Protein AF-A0A2M7A2P0-F1 (afdb_monomer_lite)

Structure (mmCIF, N/CA/C/O backbone):
data_AF-A0A2M7A2P0-F1
#
_entry.id   AF-A0A2M7A2P0-F1
#
loop_
_atom_site.group_PDB
_atom_site.id
_atom_site.type_symbol
_atom_site.label_atom_id
_atom_site.label_alt_id
_atom_site.label_comp_id
_atom_site.label_asym_id
_atom_site.label_entity_id
_atom_site.label_seq_id
_atom_site.pdbx_PDB_ins_code
_atom_site.Cartn_x
_atom_site.Cartn_y
_atom_site.Cartn_z
_atom_site.occupancy
_atom_site.B_iso_or_equiv
_atom_site.auth_seq_id
_atom_site.auth_comp_id
_atom_site.auth_asym_id
_atom_site.auth_atom_id
_atom_site.pdbx_PDB_model_num
ATOM 1 N N . MET A 1 1 ? -7.265 18.802 9.889 1.00 50.25 1 MET A N 1
ATOM 2 C CA . MET A 1 1 ? -7.876 17.470 9.728 1.00 50.25 1 MET A CA 1
ATOM 3 C C . MET A 1 1 ? -7.260 16.557 10.774 1.00 50.25 1 MET A C 1
ATOM 5 O O . MET A 1 1 ? -6.063 16.264 10.704 1.00 50.25 1 MET A O 1
ATOM 9 N N . GLU A 1 2 ? -8.019 16.275 11.828 1.00 60.56 2 GLU A N 1
ATOM 10 C CA . GLU A 1 2 ? -7.626 15.345 12.887 1.00 60.56 2 GLU A CA 1
ATOM 11 C C . GLU A 1 2 ? -7.920 13.917 12.423 1.00 60.56 2 GLU A C 1
ATOM 13 O O . GLU A 1 2 ? -8.980 13.645 11.874 1.00 60.56 2 GLU A O 1
ATOM 18 N N . LEU A 1 3 ? -6.969 13.005 12.616 1.00 62.97 3 LEU A N 1
ATOM 19 C CA . LEU A 1 3 ? -7.088 11.609 12.177 1.00 62.97 3 LEU A CA 1
ATOM 20 C C . LEU A 1 3 ? -8.072 10.798 13.051 1.00 62.97 3 LEU A C 1
ATOM 22 O O . LEU A 1 3 ? -8.379 9.653 12.738 1.00 62.97 3 LEU A O 1
ATOM 26 N N . THR A 1 4 ? -8.542 11.381 14.157 1.00 74.75 4 THR A N 1
ATOM 27 C CA . THR A 1 4 ? -9.397 10.754 15.173 1.00 74.75 4 THR A CA 1
ATOM 28 C C . THR A 1 4 ? -10.850 10.604 14.726 1.00 74.75 4 THR A C 1
ATOM 30 O O . THR A 1 4 ? -11.508 9.658 15.157 1.00 74.75 4 THR A O 1
ATOM 33 N N . GLU A 1 5 ? -11.326 11.476 13.832 1.00 82.69 5 GLU A N 1
ATOM 34 C CA . GLU A 1 5 ? -12.727 11.546 13.389 1.00 82.69 5 GLU A CA 1
ATOM 35 C C . GLU A 1 5 ? -13.237 10.218 12.803 1.00 82.69 5 GLU A C 1
ATOM 37 O O . GLU A 1 5 ? -14.340 9.788 13.118 1.00 82.69 5 GLU A O 1
ATOM 42 N N . PHE A 1 6 ? -12.402 9.510 12.036 1.00 86.00 6 PHE A N 1
ATOM 43 C CA . PHE A 1 6 ? -12.792 8.283 11.320 1.00 86.00 6 PHE A CA 1
ATOM 44 C C . PHE A 1 6 ? -12.410 6.983 12.036 1.00 86.00 6 PHE A C 1
ATOM 46 O O . PHE A 1 6 ? -12.566 5.892 11.491 1.00 86.00 6 PHE A O 1
ATOM 53 N N . THR A 1 7 ? -11.870 7.058 13.252 1.00 87.25 7 THR A N 1
ATOM 54 C CA . THR A 1 7 ? -11.308 5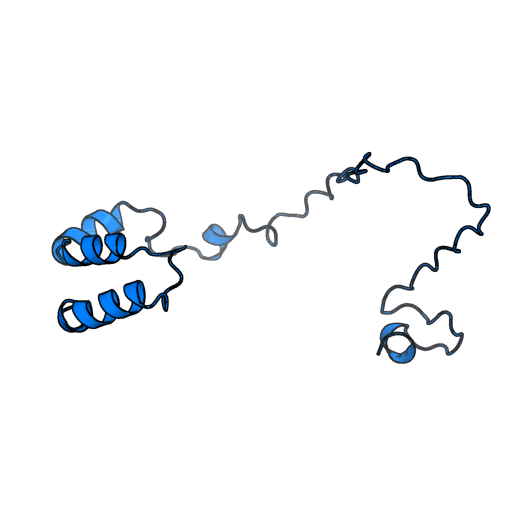.873 13.926 1.00 87.25 7 THR A CA 1
ATOM 55 C C . THR A 1 7 ? -12.353 4.807 14.243 1.00 87.25 7 THR A C 1
ATOM 57 O O . THR A 1 7 ? -12.057 3.615 14.143 1.00 87.25 7 THR A O 1
ATOM 60 N N . ALA A 1 8 ? -13.584 5.219 14.556 1.00 89.62 8 ALA A N 1
ATOM 61 C CA . ALA A 1 8 ? -14.702 4.310 14.785 1.00 89.62 8 ALA A CA 1
ATOM 62 C C . ALA A 1 8 ? -15.076 3.529 13.512 1.00 89.62 8 ALA A C 1
ATOM 64 O O . ALA A 1 8 ? -15.165 2.301 13.552 1.00 89.62 8 ALA A O 1
ATOM 65 N N . ASP A 1 9 ? -15.207 4.221 12.380 1.00 93.12 9 ASP A N 1
ATOM 66 C CA . ASP A 1 9 ? -15.567 3.612 11.094 1.00 93.12 9 ASP A CA 1
ATOM 67 C C . ASP A 1 9 ? -14.468 2.674 10.589 1.00 93.12 9 ASP A C 1
ATOM 69 O O . ASP A 1 9 ? -14.738 1.567 10.122 1.00 93.12 9 ASP A O 1
ATOM 73 N N . ILE A 1 10 ? -13.205 3.083 10.749 1.00 92.12 10 ILE A N 1
ATOM 74 C CA . ILE A 1 10 ? -12.050 2.251 10.405 1.00 92.12 10 ILE A CA 1
ATOM 75 C C . ILE A 1 10 ? -12.065 0.970 11.242 1.00 92.12 10 ILE A C 1
ATOM 77 O O . ILE A 1 10 ? -11.925 -0.123 10.696 1.00 92.12 10 ILE A O 1
ATOM 81 N N . ARG A 1 11 ? -12.288 1.070 12.558 1.00 92.69 11 ARG A N 1
ATOM 82 C CA . ARG A 1 11 ? -12.382 -0.107 13.432 1.00 92.69 11 ARG A CA 1
ATOM 83 C C . ARG A 1 11 ? -13.496 -1.051 12.986 1.00 92.69 11 ARG A C 1
ATOM 85 O O . ARG A 1 11 ? -13.282 -2.262 12.935 1.00 92.69 11 ARG A O 1
ATOM 92 N N . GLN A 1 12 ? -14.654 -0.500 12.634 1.00 95.12 12 GLN A N 1
ATOM 93 C CA . GLN A 1 12 ? -15.785 -1.280 12.150 1.00 95.12 12 GLN A CA 1
ATOM 94 C C . GLN A 1 12 ? -15.445 -2.017 10.846 1.00 95.12 12 GLN A C 1
ATOM 96 O O . GLN A 1 12 ? -15.653 -3.223 10.762 1.00 95.12 12 GLN A O 1
ATOM 101 N N . ALA A 1 13 ? -14.792 -1.360 9.883 1.00 94.75 13 ALA A N 1
ATOM 102 C CA . ALA A 1 13 ? -14.360 -1.998 8.637 1.00 94.75 13 ALA A CA 1
ATOM 103 C C . ALA A 1 13 ? -13.388 -3.180 8.855 1.00 94.75 13 ALA A C 1
ATOM 105 O O . ALA A 1 13 ? -13.429 -4.173 8.121 1.00 94.75 13 ALA A O 1
ATOM 106 N N . TYR A 1 14 ? -12.528 -3.115 9.879 1.00 94.62 14 TYR A N 1
ATOM 107 C CA . TYR A 1 14 ? -11.648 -4.231 10.260 1.00 94.62 14 TYR A CA 1
ATOM 108 C C . TYR A 1 14 ? -12.400 -5.398 10.916 1.00 94.62 14 TYR A C 1
ATOM 110 O O . TYR A 1 14 ? -12.009 -6.560 10.715 1.00 94.62 14 TYR A O 1
ATOM 118 N N . ASN A 1 15 ? -13.444 -5.100 11.694 1.00 94.75 15 ASN A N 1
ATOM 119 C CA . ASN A 1 15 ? -14.318 -6.099 12.315 1.00 94.75 15 ASN A CA 1
ATOM 120 C C . ASN A 1 15 ? -15.170 -6.815 11.264 1.00 94.75 15 ASN A C 1
ATOM 122 O O . ASN A 1 15 ? -15.262 -8.040 11.287 1.00 94.75 15 ASN A O 1
ATOM 126 N N . ASP A 1 16 ? -15.689 -6.064 10.295 1.00 96.88 16 ASP A N 1
ATOM 127 C CA . ASP A 1 16 ? -16.525 -6.576 9.205 1.00 96.88 16 ASP A CA 1
ATOM 128 C C . ASP A 1 16 ? -15.716 -7.325 8.133 1.00 96.88 16 ASP A C 1
ATOM 130 O O . ASP A 1 16 ? -16.269 -7.852 7.170 1.00 96.88 16 ASP A O 1
ATOM 134 N N . GLY A 1 17 ? -14.388 -7.390 8.283 1.00 94.62 17 GLY A N 1
ATOM 135 C CA . GLY A 1 17 ? -13.507 -8.101 7.356 1.00 94.62 17 GLY A CA 1
ATOM 136 C C . GLY A 1 17 ? -13.370 -7.423 5.992 1.00 94.62 17 GLY A C 1
ATOM 137 O O . GLY A 1 17 ? -12.917 -8.058 5.043 1.00 94.62 17 GLY A O 1
ATOM 138 N N . LEU A 1 18 ? -13.719 -6.138 5.891 1.00 95.12 18 LEU A N 1
ATOM 139 C CA . LEU A 1 18 ? -13.651 -5.357 4.653 1.00 95.12 18 LEU A CA 1
ATOM 140 C C . LEU A 1 18 ? -12.216 -4.940 4.294 1.00 95.12 18 LEU A C 1
ATOM 142 O O . LEU A 1 18 ? -11.954 -4.520 3.169 1.00 95.12 18 LEU A O 1
ATOM 146 N N . VAL A 1 19 ? -11.279 -5.065 5.239 1.00 93.25 19 VAL A N 1
ATOM 147 C CA . VAL A 1 19 ? -9.868 -4.706 5.056 1.00 93.25 19 VAL A CA 1
ATOM 148 C C . VAL A 1 19 ? -8.995 -5.950 4.927 1.00 93.25 19 VAL A C 1
ATOM 150 O O . VAL A 1 19 ? -9.010 -6.841 5.781 1.00 93.25 19 VAL A O 1
ATOM 153 N N 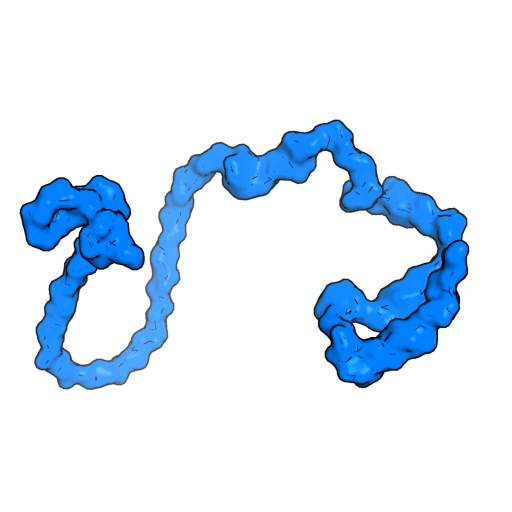. LEU A 1 20 ? -8.161 -5.980 3.885 1.00 90.56 20 LEU A N 1
ATOM 154 C CA . LEU A 1 20 ? -7.127 -6.996 3.715 1.00 90.56 20 LEU A CA 1
ATOM 155 C C . LEU A 1 20 ? -5.974 -6.753 4.705 1.00 90.56 20 LEU A C 1
ATOM 157 O O . LEU A 1 20 ? -5.101 -5.918 4.480 1.00 90.56 20 LEU A O 1
ATOM 161 N N . LYS A 1 21 ? -5.944 -7.534 5.787 1.00 90.50 21 LYS A N 1
ATOM 162 C CA . LYS A 1 21 ? -5.027 -7.366 6.935 1.00 90.50 21 LYS A CA 1
ATOM 163 C C . LYS A 1 21 ? -3.565 -7.755 6.663 1.00 90.50 21 LYS A C 1
ATOM 165 O O . LYS A 1 21 ? -2.747 -7.691 7.569 1.00 90.50 21 LYS A O 1
ATOM 170 N N . PHE A 1 22 ? -3.233 -8.189 5.445 1.00 90.06 22 PHE A N 1
ATOM 171 C CA . PHE A 1 22 ? -1.895 -8.697 5.114 1.00 90.06 22 PHE A CA 1
ATOM 172 C C . PHE A 1 22 ? -0.806 -7.615 5.178 1.00 90.06 22 PHE A C 1
ATOM 174 O O . PHE A 1 22 ? 0.323 -7.912 5.550 1.00 90.06 22 PHE A O 1
ATOM 181 N N . PHE A 1 23 ? -1.141 -6.374 4.817 1.00 82.62 23 PHE A N 1
ATOM 182 C CA . PHE A 1 23 ? -0.169 -5.279 4.740 1.00 82.62 23 PHE A CA 1
ATOM 183 C C . PHE A 1 23 ? -0.240 -4.313 5.925 1.00 82.62 23 PHE A C 1
ATOM 185 O O . PHE A 1 23 ? 0.792 -3.786 6.326 1.00 82.62 23 PHE A O 1
ATOM 192 N N . ILE A 1 24 ? -1.442 -4.052 6.454 1.00 89.75 24 ILE A N 1
ATOM 193 C CA . ILE A 1 24 ? -1.671 -3.074 7.525 1.00 89.75 24 ILE A CA 1
ATOM 194 C C . ILE A 1 24 ? -2.702 -3.638 8.502 1.00 89.75 24 ILE A C 1
ATOM 196 O O . ILE A 1 24 ? -3.866 -3.865 8.145 1.00 89.75 24 ILE A O 1
ATOM 200 N N . GLY A 1 25 ? -2.274 -3.855 9.741 1.00 91.56 25 GLY A N 1
ATOM 201 C CA . GLY A 1 25 ? -3.134 -4.253 10.845 1.00 91.56 25 GLY A CA 1
ATOM 202 C C . GLY A 1 25 ? -3.807 -3.056 11.515 1.00 91.56 25 GLY A C 1
ATOM 203 O O . GLY A 1 25 ? -3.378 -1.912 11.381 1.00 91.56 25 GLY A O 1
ATOM 204 N N . TYR A 1 26 ? -4.854 -3.324 12.296 1.00 90.38 26 TYR A N 1
ATOM 205 C CA . TYR A 1 26 ? -5.487 -2.277 13.102 1.00 90.38 26 TYR A CA 1
ATOM 206 C C . TYR A 1 26 ? -4.521 -1.714 14.165 1.00 90.38 26 TYR A C 1
ATOM 208 O O . TYR A 1 26 ? -4.520 -0.514 14.427 1.00 90.38 26 TYR A O 1
ATOM 216 N N . ASP A 1 27 ? -3.616 -2.544 14.693 1.00 89.56 27 ASP A N 1
ATOM 217 C CA . ASP A 1 27 ? -2.563 -2.109 15.621 1.00 89.56 27 ASP A CA 1
ATOM 218 C C . ASP A 1 27 ? -1.613 -1.066 15.007 1.00 89.56 27 ASP A C 1
ATOM 220 O O . ASP A 1 27 ? -1.080 -0.207 15.713 1.00 89.56 27 ASP A O 1
ATOM 224 N N . ASP A 1 28 ? -1.399 -1.105 13.688 1.00 89.12 28 ASP A N 1
ATOM 225 C CA . ASP A 1 28 ? -0.576 -0.113 12.989 1.00 89.12 28 ASP A CA 1
ATOM 226 C C . ASP A 1 28 ? -1.268 1.251 12.953 1.00 89.12 28 ASP A C 1
ATOM 228 O O . ASP A 1 28 ? -0.617 2.281 13.136 1.00 89.12 28 ASP A O 1
ATOM 232 N N . ILE A 1 29 ? -2.596 1.256 12.811 1.00 88.50 29 ILE A N 1
ATOM 233 C CA . ILE A 1 29 ? -3.421 2.466 12.876 1.00 88.50 29 ILE A CA 1
ATOM 234 C C . ILE A 1 29 ? -3.395 3.044 14.291 1.00 88.50 29 ILE A C 1
ATOM 236 O O . ILE A 1 29 ? -3.150 4.237 14.457 1.00 88.50 29 ILE A O 1
ATOM 240 N N . GLU A 1 30 ? -3.565 2.216 15.325 1.00 86.88 30 GLU A N 1
ATOM 241 C CA . GLU A 1 30 ? -3.458 2.688 16.710 1.00 86.88 30 GLU A CA 1
ATOM 242 C C . GLU A 1 30 ? -2.081 3.280 17.016 1.00 86.88 30 GLU A C 1
ATOM 244 O O . GLU A 1 30 ? -1.969 4.299 17.702 1.00 86.88 30 GLU A O 1
ATOM 249 N N . ARG A 1 31 ? -1.019 2.652 16.506 1.00 87.19 31 ARG A N 1
ATOM 250 C CA . ARG A 1 31 ? 0.351 3.143 16.660 1.00 87.19 31 ARG A CA 1
ATOM 251 C C . ARG A 1 31 ? 0.527 4.494 15.979 1.00 87.19 31 ARG A C 1
ATOM 253 O O . ARG A 1 31 ? 1.105 5.389 16.587 1.00 87.19 31 ARG A O 1
ATOM 260 N N . ALA A 1 32 ? 0.004 4.650 14.765 1.00 84.81 32 ALA A N 1
ATOM 261 C CA . ALA A 1 32 ? 0.050 5.907 14.028 1.00 84.81 32 ALA A CA 1
ATOM 262 C C . ALA A 1 32 ? -0.728 7.025 14.744 1.00 84.81 32 ALA A C 1
ATOM 264 O O . ALA A 1 32 ? -0.244 8.149 14.816 1.00 84.81 32 ALA A O 1
ATOM 265 N N . LEU A 1 33 ? -1.885 6.710 15.336 1.00 83.31 33 LEU A N 1
ATOM 266 C CA . LEU A 1 33 ? -2.698 7.662 16.105 1.00 83.31 33 LEU A CA 1
ATOM 267 C C . LEU A 1 33 ? -2.038 8.095 17.420 1.00 83.31 33 LEU A C 1
ATOM 269 O O . LEU A 1 33 ? -2.203 9.236 17.842 1.00 83.31 33 LEU A O 1
ATOM 273 N N . LYS A 1 34 ? -1.293 7.194 18.074 1.00 83.56 34 LYS A N 1
ATOM 274 C CA . LYS A 1 34 ? -0.554 7.486 19.315 1.00 83.56 34 LYS A CA 1
ATOM 275 C C . LYS A 1 34 ? 0.708 8.319 19.074 1.00 83.56 34 LYS A C 1
ATOM 277 O O . LYS A 1 34 ? 1.217 8.929 20.012 1.00 83.56 34 LYS A O 1
ATOM 282 N N . GLN A 1 35 ? 1.245 8.332 17.854 1.00 78.81 35 GLN A N 1
ATOM 283 C CA . GLN A 1 35 ? 2.408 9.149 17.521 1.00 78.81 35 GLN A CA 1
ATOM 284 C C . GLN A 1 35 ? 1.988 10.600 17.267 1.00 78.81 35 GLN A C 1
ATOM 286 O O . GLN A 1 35 ? 1.105 10.877 16.458 1.00 78.81 35 GLN A O 1
ATOM 291 N N . SER A 1 36 ? 2.651 11.551 17.930 1.00 68.38 36 SER A N 1
ATOM 292 C CA . SER A 1 36 ? 2.467 12.961 17.592 1.00 68.38 36 SER A CA 1
ATOM 293 C C . SER A 1 36 ? 3.046 13.237 16.201 1.00 68.38 36 SER A C 1
ATOM 295 O O . SER A 1 36 ? 4.083 12.687 15.808 1.00 68.38 36 SER A O 1
ATOM 297 N N . LYS A 1 37 ? 2.400 14.139 15.451 1.00 68.50 37 LYS A N 1
ATOM 298 C CA . LYS A 1 37 ? 2.915 14.607 14.151 1.00 68.50 37 LYS A CA 1
ATOM 299 C C . LYS A 1 37 ? 4.337 15.167 14.272 1.00 68.50 37 LYS A C 1
ATOM 301 O O . LYS A 1 37 ? 5.115 15.043 13.338 1.00 68.50 37 LYS A O 1
ATOM 306 N N . GLU A 1 38 ? 4.690 15.701 15.438 1.00 65.62 38 GLU A N 1
ATOM 307 C CA . GLU A 1 38 ? 6.005 16.269 15.755 1.00 65.62 38 GLU A CA 1
ATOM 308 C C . GLU A 1 38 ? 7.094 15.218 16.024 1.00 65.62 38 GLU A C 1
ATOM 310 O O . GLU A 1 38 ? 8.267 15.497 15.812 1.00 65.62 38 GLU A O 1
ATOM 315 N N . ALA A 1 39 ? 6.736 13.995 16.432 1.00 66.75 39 ALA A N 1
ATOM 316 C CA . ALA A 1 39 ? 7.681 12.884 16.614 1.00 66.75 39 ALA A CA 1
ATOM 317 C C . ALA A 1 39 ? 7.937 12.085 15.317 1.00 66.75 39 ALA A C 1
ATOM 319 O O . ALA A 1 39 ? 8.754 11.162 15.286 1.00 66.75 39 ALA A O 1
ATOM 320 N N . THR A 1 40 ? 7.215 12.413 14.245 1.00 66.88 40 THR A N 1
ATOM 321 C CA . THR A 1 40 ? 7.293 11.740 12.940 1.00 66.88 40 THR A CA 1
AT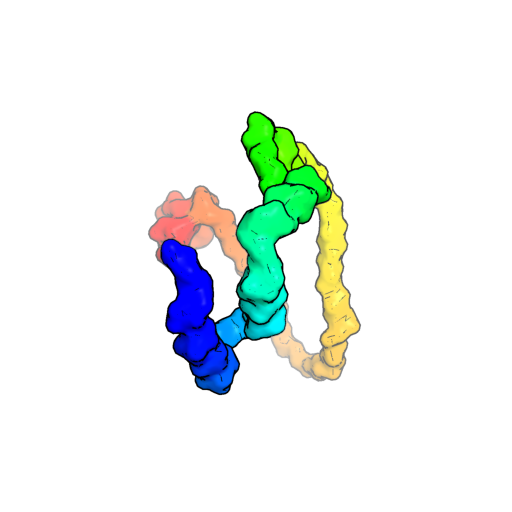OM 322 C C . THR A 1 40 ? 8.540 12.119 12.115 1.00 66.88 40 THR A C 1
ATOM 324 O O . THR A 1 40 ? 9.138 11.203 11.546 1.00 66.88 40 THR A O 1
ATOM 327 N N . PRO A 1 41 ? 8.998 13.392 12.070 1.00 67.56 41 PRO A N 1
ATOM 328 C CA . PRO A 1 41 ? 10.128 13.821 11.242 1.00 67.56 41 PRO A CA 1
ATOM 329 C C . PRO A 1 41 ? 11.425 13.080 11.566 1.00 67.56 41 PRO A C 1
ATOM 331 O O . PRO A 1 41 ? 12.001 12.465 10.679 1.00 67.56 41 PRO A O 1
ATOM 334 N N . SER A 1 42 ? 11.831 13.006 12.838 1.00 68.44 42 SER A N 1
ATOM 335 C CA . SER A 1 42 ? 13.090 12.342 13.222 1.00 68.44 42 SER A CA 1
ATOM 336 C C . SER A 1 42 ? 13.106 10.839 12.904 1.00 68.44 42 SER A C 1
ATOM 338 O O . SER A 1 42 ? 14.153 10.248 12.631 1.00 68.44 42 SER A O 1
ATOM 340 N N . LYS A 1 43 ? 11.933 10.194 12.914 1.00 70.25 43 LYS A N 1
ATOM 341 C CA . LYS A 1 43 ? 11.791 8.782 12.531 1.00 70.25 43 LYS A CA 1
ATOM 342 C C . LYS A 1 43 ? 11.837 8.586 11.013 1.00 70.25 43 LYS A C 1
ATOM 344 O O . LYS A 1 43 ? 12.251 7.526 10.552 1.00 70.25 43 LYS A O 1
ATOM 349 N N . LEU A 1 44 ? 11.405 9.589 10.252 1.00 73.12 44 LEU A N 1
ATOM 350 C CA . LEU A 1 44 ? 11.453 9.576 8.795 1.00 73.12 44 LEU A CA 1
ATOM 351 C C . LEU A 1 44 ? 12.872 9.857 8.289 1.00 73.12 44 LEU A C 1
ATOM 353 O O . LEU A 1 44 ? 13.368 9.123 7.445 1.00 73.12 44 LEU A O 1
ATOM 357 N N . GLU A 1 45 ? 13.553 10.835 8.889 1.00 73.56 45 GLU A N 1
ATOM 358 C CA . GLU A 1 45 ? 14.924 11.239 8.542 1.00 73.56 45 GLU A CA 1
ATOM 359 C C . GLU A 1 45 ? 15.955 10.121 8.731 1.00 73.56 45 GLU A C 1
ATOM 361 O O . GLU A 1 45 ? 16.964 10.078 8.033 1.00 73.56 45 GLU A O 1
ATOM 366 N N . SER A 1 46 ? 15.711 9.198 9.661 1.00 76.75 46 SER A N 1
ATOM 367 C CA . SER A 1 46 ? 16.585 8.045 9.907 1.00 76.75 46 SER A CA 1
ATOM 368 C C . SER A 1 46 ? 16.284 6.843 9.004 1.00 76.75 46 SER A C 1
ATOM 370 O O . SER A 1 46 ? 17.035 5.867 9.012 1.00 76.75 46 SER A O 1
ATOM 372 N N . ASN A 1 47 ? 15.208 6.885 8.212 1.00 80.00 47 ASN A N 1
ATOM 373 C CA . ASN A 1 47 ? 14.810 5.778 7.354 1.00 80.00 47 ASN A CA 1
ATOM 374 C C . ASN A 1 47 ? 15.281 5.999 5.915 1.00 80.00 47 ASN A C 1
ATOM 376 O O . ASN A 1 47 ? 14.707 6.794 5.178 1.00 80.00 47 ASN A O 1
ATOM 380 N N . VAL A 1 48 ? 16.271 5.211 5.494 1.00 74.25 48 VAL A N 1
ATOM 381 C CA . VAL A 1 48 ? 16.846 5.248 4.137 1.00 74.25 48 VAL A CA 1
ATOM 382 C C . VAL A 1 48 ? 15.784 5.072 3.039 1.00 74.25 48 VAL A C 1
ATOM 384 O O . VAL A 1 48 ? 15.920 5.636 1.963 1.00 74.25 48 VAL A O 1
ATOM 387 N N . THR A 1 49 ? 14.692 4.357 3.322 1.00 76.75 49 THR A N 1
ATOM 388 C CA . THR A 1 49 ? 13.607 4.085 2.359 1.00 76.75 49 THR A CA 1
ATOM 389 C C . THR A 1 49 ? 12.693 5.289 2.124 1.00 76.75 49 THR A C 1
ATOM 391 O O . THR A 1 49 ? 12.033 5.360 1.092 1.00 76.75 49 THR A O 1
ATOM 394 N N . TYR A 1 50 ? 12.608 6.220 3.079 1.00 78.75 50 TYR A N 1
ATOM 395 C CA . TYR A 1 50 ? 11.702 7.374 3.010 1.00 78.75 50 TYR A CA 1
ATOM 396 C C . TYR A 1 50 ? 12.424 8.690 2.700 1.00 78.75 50 TYR A C 1
ATOM 398 O O . TYR A 1 50 ? 11.866 9.765 2.918 1.00 78.75 50 TYR A O 1
ATOM 406 N N . GLN A 1 51 ? 13.651 8.610 2.186 1.00 82.25 51 GLN A N 1
ATOM 407 C CA . GLN A 1 51 ? 14.392 9.785 1.749 1.00 82.25 51 GLN A CA 1
ATOM 408 C C . GLN A 1 51 ? 13.962 10.251 0.360 1.00 82.25 51 GLN A C 1
ATOM 410 O O . GLN A 1 51 ? 13.337 9.525 -0.415 1.00 82.25 51 GLN A O 1
ATOM 415 N N . TYR A 1 52 ? 14.320 11.494 0.043 1.00 85.88 52 TYR A N 1
ATOM 416 C CA . TYR A 1 52 ? 14.149 12.031 -1.299 1.00 85.88 52 TYR A CA 1
ATOM 417 C C . TYR A 1 52 ? 14.966 11.229 -2.314 1.00 85.88 52 TYR A C 1
ATOM 419 O O . TYR A 1 52 ? 16.151 10.969 -2.111 1.00 85.88 52 TYR A O 1
ATOM 427 N N . ILE A 1 53 ? 14.330 10.900 -3.439 1.00 89.00 53 ILE A N 1
ATOM 428 C CA . ILE A 1 53 ? 14.989 10.272 -4.584 1.00 89.00 53 ILE A CA 1
ATOM 429 C C . ILE A 1 53 ? 15.892 11.324 -5.233 1.00 89.00 53 ILE A C 1
ATOM 431 O O . ILE A 1 53 ? 15.402 12.236 -5.897 1.00 89.00 53 ILE A O 1
ATOM 435 N N . GLY A 1 54 ? 17.202 11.211 -5.011 1.00 89.38 54 GLY A N 1
ATOM 436 C CA . GLY A 1 54 ? 18.194 12.123 -5.587 1.00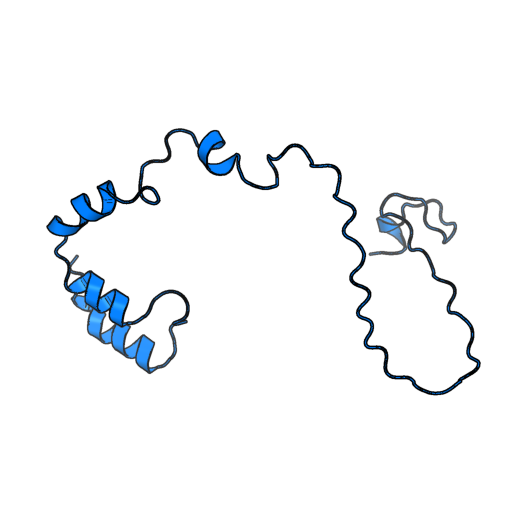 89.38 54 GLY A CA 1
ATOM 437 C C . GLY A 1 54 ? 18.469 11.828 -7.060 1.00 89.38 54 GLY A C 1
ATOM 438 O O . GLY A 1 54 ? 18.349 12.712 -7.905 1.00 89.38 54 GLY A O 1
ATOM 439 N N . ASP A 1 55 ? 18.788 10.572 -7.372 1.00 92.06 55 ASP A N 1
ATOM 440 C CA . ASP A 1 55 ? 19.005 10.092 -8.736 1.00 92.06 55 ASP A CA 1
ATOM 441 C C . ASP A 1 55 ? 18.126 8.867 -8.987 1.00 92.06 55 ASP A C 1
ATOM 443 O O . ASP A 1 55 ? 18.354 7.782 -8.457 1.00 92.06 55 ASP A O 1
ATOM 447 N N . THR A 1 56 ? 17.094 9.040 -9.812 1.00 92.88 56 THR A N 1
ATOM 448 C CA . THR A 1 56 ? 16.149 7.961 -10.114 1.00 92.88 56 THR A CA 1
ATOM 449 C C . THR A 1 56 ? 16.818 6.769 -10.789 1.00 92.88 56 THR A C 1
ATOM 451 O O . THR A 1 56 ? 16.398 5.641 -10.545 1.00 92.88 56 THR A O 1
ATOM 454 N N . VAL A 1 57 ? 17.828 6.994 -11.638 1.00 90.75 57 VAL A N 1
ATOM 455 C CA . VAL A 1 57 ? 18.507 5.914 -12.360 1.00 90.75 57 VAL A CA 1
ATOM 456 C C . VAL A 1 57 ? 19.316 5.075 -11.385 1.00 90.75 57 VAL A C 1
ATOM 458 O O . VAL A 1 57 ? 19.195 3.856 -11.435 1.00 90.75 57 VAL A O 1
ATOM 461 N N . GLU A 1 58 ? 20.079 5.692 -10.480 1.00 90.56 58 GLU A N 1
ATOM 462 C CA . GLU A 1 58 ? 20.847 4.952 -9.467 1.00 90.56 58 GLU A CA 1
ATOM 463 C C . GLU A 1 58 ? 19.947 4.133 -8.530 1.00 90.56 58 GLU A C 1
ATOM 465 O O . GLU A 1 58 ? 20.212 2.950 -8.309 1.00 90.56 58 GLU A O 1
ATOM 470 N N . GLU A 1 59 ? 18.833 4.702 -8.062 1.00 90.50 59 GLU A N 1
ATOM 471 C CA . GLU A 1 59 ? 17.904 4.028 -7.138 1.00 90.50 59 GLU A CA 1
ATOM 472 C C . GLU A 1 59 ? 17.262 2.761 -7.725 1.00 90.50 59 GLU A C 1
ATOM 474 O O . GLU A 1 59 ? 16.969 1.806 -7.001 1.00 90.50 59 GLU A O 1
ATOM 479 N N . ILE A 1 60 ? 17.042 2.724 -9.044 1.00 91.81 60 ILE A N 1
ATOM 480 C CA . ILE A 1 60 ? 16.421 1.578 -9.730 1.00 91.81 60 ILE A CA 1
ATOM 481 C C . ILE A 1 60 ? 17.416 0.751 -10.547 1.00 91.81 60 ILE A C 1
ATOM 483 O O . ILE A 1 60 ? 17.026 -0.265 -11.127 1.00 91.81 60 ILE A O 1
ATOM 487 N N . ARG A 1 61 ? 18.700 1.140 -10.590 1.00 91.56 61 ARG A N 1
ATOM 488 C CA . ARG A 1 61 ? 19.753 0.479 -11.387 1.00 91.56 61 ARG A CA 1
ATOM 489 C C . ARG A 1 61 ? 19.874 -1.011 -11.068 1.00 91.56 61 ARG A C 1
ATOM 491 O O . ARG A 1 61 ? 20.256 -1.803 -11.924 1.00 91.56 61 ARG A O 1
ATOM 498 N N . TRP A 1 62 ? 19.532 -1.413 -9.846 1.00 88.69 62 TRP A N 1
ATOM 499 C CA . TRP A 1 62 ? 19.569 -2.809 -9.413 1.00 88.69 62 TRP A CA 1
ATOM 500 C C . TRP A 1 62 ? 18.464 -3.682 -10.030 1.00 88.69 62 TRP A C 1
ATOM 502 O O . TRP A 1 62 ? 18.587 -4.910 -9.984 1.00 88.69 62 TRP A O 1
ATOM 512 N N . TRP A 1 63 ? 17.398 -3.101 -10.603 1.00 91.19 63 TRP A N 1
ATOM 513 C CA . TRP A 1 63 ? 16.322 -3.864 -11.240 1.00 91.19 63 TRP A CA 1
ATOM 514 C C . TRP A 1 63 ? 16.856 -4.729 -12.380 1.00 91.19 63 TRP A C 1
ATOM 516 O O . TRP A 1 63 ? 17.722 -4.327 -13.154 1.00 91.19 63 TRP A O 1
ATOM 526 N N . ALA A 1 64 ? 16.254 -5.907 -12.543 1.00 87.31 64 ALA A N 1
ATOM 527 C CA . ALA A 1 64 ? 16.679 -6.901 -13.527 1.00 87.31 64 ALA A CA 1
ATOM 528 C C . A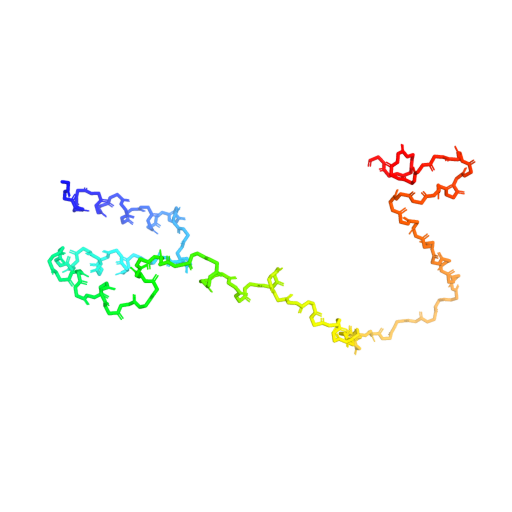LA A 1 64 ? 16.724 -6.377 -14.977 1.00 87.31 64 ALA A C 1
ATOM 530 O O . ALA A 1 64 ? 17.482 -6.905 -15.780 1.00 87.31 64 ALA A O 1
ATOM 531 N N . CYS A 1 65 ? 15.942 -5.347 -15.316 1.00 84.56 65 CYS A N 1
ATOM 532 C CA . CYS A 1 65 ? 15.940 -4.736 -16.649 1.00 84.56 65 CYS A CA 1
ATOM 533 C C . CYS A 1 65 ? 17.202 -3.912 -16.960 1.00 84.56 65 CYS A C 1
ATOM 535 O O . CYS A 1 65 ? 17.491 -3.697 -18.133 1.00 84.56 65 CYS A O 1
ATOM 537 N N . PHE A 1 66 ? 17.914 -3.432 -15.934 1.00 84.50 66 PHE A N 1
ATOM 538 C CA . PHE A 1 66 ? 19.139 -2.630 -16.061 1.00 84.50 66 PHE A CA 1
ATOM 539 C C . PHE A 1 66 ? 20.408 -3.436 -15.788 1.00 84.50 66 PHE A C 1
ATOM 541 O O . PHE A 1 66 ? 21.511 -2.942 -16.020 1.00 84.50 66 PHE A O 1
ATOM 548 N N . GLN A 1 67 ? 20.267 -4.674 -15.310 1.00 80.44 67 GLN A N 1
ATOM 549 C CA . GLN A 1 67 ? 21.397 -5.583 -15.236 1.00 80.44 67 GLN A CA 1
ATOM 550 C C . GLN A 1 67 ? 21.724 -6.043 -16.650 1.00 80.44 67 GLN A C 1
ATOM 552 O O . GLN A 1 67 ? 20.881 -6.633 -17.331 1.00 80.44 67 GLN A O 1
ATOM 557 N N . GLU A 1 68 ? 22.949 -5.752 -17.087 1.00 77.38 68 GLU A N 1
ATOM 558 C CA . GLU A 1 68 ? 23.498 -6.333 -18.303 1.00 77.38 68 GLU A CA 1
ATOM 559 C C . GLU A 1 68 ? 23.284 -7.836 -18.211 1.00 77.38 68 GLU A C 1
ATOM 561 O O . GLU A 1 68 ? 23.580 -8.438 -17.174 1.00 77.38 68 GLU A O 1
ATOM 566 N N . SER A 1 69 ? 22.623 -8.400 -19.224 1.00 63.78 69 SER A N 1
ATOM 567 C CA . SER A 1 69 ? 22.103 -9.756 -19.164 1.00 63.78 69 SER A CA 1
ATOM 568 C C . SER A 1 69 ? 23.235 -10.691 -18.772 1.00 63.78 69 SER A C 1
ATOM 570 O O . SER A 1 69 ? 24.081 -11.022 -19.599 1.00 63.78 69 SER A O 1
ATOM 572 N N . GLN A 1 70 ? 23.249 -11.114 -17.507 1.00 60.56 70 GLN A N 1
ATOM 573 C CA . GLN A 1 70 ? 23.990 -12.287 -17.095 1.00 60.56 70 GLN A CA 1
ATOM 574 C C . GLN A 1 70 ? 23.477 -13.373 -18.032 1.00 60.56 70 GLN A C 1
ATOM 576 O O . GLN A 1 70 ? 22.285 -13.705 -17.972 1.00 60.56 70 GLN A O 1
ATOM 581 N N . GLU A 1 71 ? 24.337 -13.816 -18.958 1.00 61.25 71 GLU A N 1
ATOM 582 C CA . GLU A 1 71 ? 24.093 -14.955 -19.842 1.00 61.25 71 GLU A CA 1
ATOM 583 C C . GLU A 1 71 ? 23.281 -15.966 -19.046 1.00 61.25 71 GLU A C 1
ATOM 585 O O . GLU A 1 71 ? 23.704 -16.280 -17.927 1.00 61.25 71 GLU A O 1
ATOM 590 N N . PRO A 1 72 ? 22.087 -16.373 -19.521 1.00 57.97 72 PRO A N 1
ATOM 591 C CA . PRO A 1 72 ? 21.141 -17.109 -18.706 1.00 57.97 72 PRO A CA 1
ATOM 592 C C . PRO A 1 72 ? 21.883 -18.278 -18.083 1.00 57.97 72 PRO A C 1
ATOM 594 O O . PRO A 1 72 ? 22.206 -19.242 -18.780 1.00 57.97 72 PRO A O 1
ATOM 597 N N . SER A 1 73 ? 22.192 -18.170 -16.781 1.00 60.03 73 SER A N 1
ATOM 598 C CA . SER A 1 73 ? 22.839 -19.258 -16.067 1.00 60.03 73 SER A CA 1
ATOM 599 C C . SER A 1 73 ? 21.906 -20.419 -16.297 1.00 60.03 73 SER A C 1
ATOM 601 O O . SER A 1 73 ? 20.708 -20.287 -16.029 1.00 60.03 73 SER A O 1
ATOM 603 N N . ALA A 1 74 ? 22.404 -21.451 -16.982 1.00 60.41 74 ALA A N 1
ATOM 604 C CA . ALA A 1 74 ? 21.581 -22.512 -17.525 1.00 60.41 74 ALA A CA 1
ATOM 605 C C . ALA A 1 74 ? 20.745 -23.061 -16.372 1.00 60.41 74 ALA A C 1
ATOM 607 O O . ALA A 1 74 ? 21.239 -23.837 -15.550 1.00 60.41 74 ALA A O 1
ATOM 608 N N . ARG A 1 75 ? 19.503 -22.571 -16.243 1.00 57.44 75 ARG A N 1
ATOM 609 C CA . ARG A 1 75 ? 18.615 -22.948 -15.156 1.00 57.44 75 ARG A CA 1
ATOM 610 C C . ARG A 1 75 ? 18.321 -24.390 -15.471 1.00 57.44 75 ARG A C 1
ATOM 612 O O . ARG A 1 75 ? 17.537 -24.673 -16.376 1.00 57.44 75 ARG A O 1
ATOM 619 N N . LYS A 1 76 ? 19.044 -25.288 -14.795 1.00 58.53 76 LYS A N 1
ATOM 620 C CA . LYS A 1 76 ? 18.863 -26.724 -14.943 1.00 58.53 76 LYS A CA 1
ATOM 621 C C . LYS A 1 76 ? 17.362 -26.954 -14.808 1.00 58.53 76 LYS A C 1
ATOM 623 O O . LYS A 1 76 ? 16.789 -26.477 -13.821 1.00 58.53 76 LYS A O 1
ATOM 628 N N . PRO A 1 77 ? 16.703 -27.577 -15.797 1.00 56.31 77 PRO A N 1
ATOM 629 C CA . PRO A 1 77 ? 15.288 -27.855 -15.667 1.00 56.31 77 PRO A CA 1
ATOM 630 C C . PRO A 1 77 ? 15.106 -28.611 -14.351 1.00 56.31 77 PRO A C 1
ATOM 632 O O . PRO A 1 77 ? 15.782 -29.612 -14.108 1.00 56.31 77 PRO A O 1
ATOM 635 N N . ARG A 1 78 ? 14.250 -28.087 -13.467 1.00 57.09 78 ARG A N 1
ATOM 636 C CA . ARG A 1 78 ? 13.784 -28.840 -12.304 1.00 57.09 78 ARG A CA 1
ATOM 637 C C . ARG A 1 78 ? 12.989 -30.015 -12.859 1.00 57.09 78 ARG A C 1
ATOM 639 O O . ARG A 1 78 ? 11.803 -29.887 -13.148 1.00 57.09 78 ARG A O 1
ATOM 646 N N . ILE A 1 79 ? 13.665 -31.138 -13.076 1.00 57.56 79 ILE A N 1
ATOM 647 C CA . ILE A 1 79 ? 13.009 -32.421 -13.278 1.00 57.56 79 ILE A CA 1
ATOM 648 C C . ILE A 1 79 ? 12.412 -32.755 -11.915 1.00 57.56 79 ILE A C 1
ATOM 650 O O . ILE A 1 79 ? 13.124 -33.181 -11.008 1.00 57.56 79 ILE A O 1
ATOM 654 N N . ASN A 1 80 ? 11.119 -32.487 -11.739 1.00 56.72 80 ASN A N 1
ATOM 655 C CA . ASN A 1 80 ? 10.378 -33.004 -10.598 1.00 56.72 80 ASN A CA 1
ATOM 656 C C . ASN A 1 80 ? 10.326 -34.530 -10.753 1.00 56.72 80 ASN A C 1
ATOM 658 O O . ASN A 1 80 ? 9.458 -35.070 -11.433 1.00 56.72 80 ASN A O 1
ATOM 662 N N . SER A 1 81 ? 11.292 -35.225 -10.157 1.00 58.75 81 SER A N 1
ATOM 663 C CA . SER A 1 81 ? 11.398 -36.684 -10.115 1.00 58.75 81 SER A CA 1
ATOM 664 C C . SER A 1 81 ? 10.420 -37.279 -9.098 1.00 58.75 81 SER A C 1
ATOM 666 O O . SER A 1 81 ? 10.811 -37.984 -8.172 1.00 58.75 81 SER A O 1
ATOM 668 N N . GLN A 1 82 ? 9.138 -36.958 -9.247 1.00 58.84 82 GLN A N 1
ATOM 669 C CA . GLN A 1 82 ? 8.045 -37.633 -8.552 1.00 58.84 82 GLN A CA 1
ATOM 670 C C . GLN A 1 82 ? 6.981 -38.014 -9.581 1.00 58.84 82 GLN A C 1
ATOM 672 O O . GLN A 1 82 ? 5.832 -37.591 -9.519 1.00 58.84 82 GLN A O 1
ATOM 677 N N . ALA A 1 83 ? 7.397 -38.799 -10.576 1.00 42.19 83 ALA A N 1
ATOM 678 C CA . ALA A 1 83 ? 6.474 -39.571 -11.390 1.00 42.19 83 ALA A CA 1
ATOM 679 C C . ALA A 1 83 ? 6.243 -40.909 -10.677 1.00 42.19 83 ALA A C 1
ATOM 681 O O . ALA A 1 83 ? 7.145 -41.737 -10.564 1.00 42.19 83 ALA A O 1
ATOM 682 N N . LYS A 1 84 ? 5.031 -41.074 -10.149 1.00 46.91 84 LYS A N 1
ATOM 683 C CA . LYS A 1 84 ? 4.468 -42.350 -9.699 1.00 46.91 84 LYS A CA 1
ATOM 684 C C . LYS A 1 84 ? 4.547 -43.363 -10.860 1.00 46.91 84 LYS A C 1
ATOM 686 O O . LYS A 1 84 ? 4.250 -42.963 -11.988 1.00 46.91 84 LYS A O 1
ATOM 691 N N . PRO A 1 85 ? 4.936 -44.633 -10.643 1.00 41.84 85 PRO A N 1
ATOM 692 C CA . PRO A 1 85 ? 4.962 -45.605 -11.724 1.00 41.84 85 PRO A CA 1
ATOM 693 C C . PRO A 1 85 ? 3.520 -46.038 -11.990 1.00 41.84 85 PRO A C 1
ATOM 695 O O . PRO A 1 85 ? 2.886 -46.654 -11.135 1.00 41.84 85 PRO A O 1
ATOM 698 N N . GLU A 1 86 ? 2.984 -45.678 -13.152 1.00 37.28 86 GLU A N 1
ATOM 699 C CA . GLU A 1 86 ? 1.688 -46.168 -13.611 1.00 37.28 86 GLU A CA 1
ATOM 700 C C . GLU A 1 86 ? 1.875 -46.868 -14.961 1.00 37.28 86 GLU A C 1
ATOM 702 O O . GLU A 1 86 ? 2.666 -46.450 -15.807 1.00 37.28 86 GLU A O 1
ATOM 707 N N . SER A 1 87 ? 1.206 -48.011 -15.047 1.00 42.97 87 SER A N 1
ATOM 708 C CA . SER A 1 87 ? 1.384 -49.163 -15.926 1.00 42.97 87 SER A CA 1
ATOM 709 C C . SER A 1 87 ? 1.587 -48.892 -17.416 1.00 42.97 87 SER A C 1
ATOM 711 O O . SER A 1 87 ? 0.959 -48.012 -18.004 1.00 42.97 87 SER A O 1
ATOM 713 N N . GLU A 1 88 ? 2.369 -49.786 -18.027 1.00 48.41 88 GLU A N 1
ATOM 714 C CA . GLU A 1 88 ? 2.487 -50.028 -19.464 1.00 48.41 88 GLU A CA 1
ATOM 715 C C . GLU A 1 88 ? 1.141 -49.891 -20.185 1.00 48.41 88 GLU A C 1
ATOM 717 O O . GLU A 1 88 ? 0.270 -50.755 -20.124 1.00 48.41 88 GLU A O 1
ATOM 722 N N . THR A 1 89 ? 0.985 -48.800 -20.925 1.00 37.19 89 THR A N 1
ATOM 723 C CA . THR A 1 89 ? 0.048 -48.751 -22.043 1.00 37.19 89 THR A CA 1
ATOM 724 C C . THR A 1 89 ? 0.855 -48.387 -23.274 1.00 37.19 89 THR A C 1
ATOM 726 O O . THR A 1 89 ? 1.392 -47.287 -23.391 1.00 37.19 89 THR A O 1
ATOM 729 N N . GLN A 1 90 ? 0.986 -49.350 -24.184 1.00 53.69 90 GLN A N 1
ATOM 730 C CA . GLN A 1 90 ? 1.527 -49.143 -25.520 1.00 53.69 90 GLN A CA 1
ATOM 731 C C . GLN A 1 90 ? 0.650 -48.108 -26.242 1.00 53.69 90 GLN A C 1
ATOM 733 O O . GLN A 1 90 ? -0.412 -48.426 -26.768 1.00 53.69 90 GLN A O 1
ATOM 738 N N . GLY A 1 91 ? 1.072 -46.846 -26.233 1.00 38.44 91 GLY A N 1
ATOM 739 C CA . GLY A 1 91 ? 0.365 -45.738 -26.864 1.00 38.44 91 GLY A CA 1
ATOM 740 C C . GLY A 1 91 ? 1.362 -44.802 -27.533 1.00 38.44 91 GLY A C 1
ATOM 741 O O . GLY A 1 91 ? 2.340 -44.397 -26.913 1.00 38.44 91 GLY A O 1
ATOM 742 N N . ARG A 1 92 ? 1.133 -44.505 -28.820 1.00 44.31 92 ARG A N 1
ATOM 743 C CA . ARG A 1 92 ? 1.945 -43.619 -29.676 1.00 44.31 92 ARG A CA 1
ATOM 744 C C . ARG A 1 92 ? 2.534 -42.438 -28.898 1.00 44.31 92 ARG A C 1
ATOM 746 O O . ARG A 1 92 ? 1.782 -41.645 -28.337 1.00 44.31 92 ARG A O 1
ATOM 753 N N . VAL A 1 93 ? 3.853 -42.255 -28.989 1.00 47.06 93 VAL A N 1
ATOM 754 C CA . VAL A 1 93 ? 4.500 -40.965 -28.707 1.00 47.06 93 VAL A CA 1
ATOM 755 C C . VAL A 1 93 ? 3.742 -39.870 -29.468 1.00 47.06 93 VAL A C 1
ATOM 757 O O . VAL A 1 93 ? 3.682 -39.935 -30.701 1.00 47.06 93 VAL A O 1
ATOM 760 N N . PRO A 1 94 ? 3.125 -38.879 -28.797 1.00 43.38 94 PRO A N 1
ATOM 761 C CA . PRO A 1 94 ? 2.559 -37.754 -29.513 1.00 43.38 94 PRO A CA 1
ATOM 762 C C . PRO A 1 94 ? 3.730 -37.020 -30.161 1.00 43.38 94 PRO A C 1
ATOM 764 O O . PRO A 1 94 ? 4.660 -36.589 -29.476 1.00 43.38 94 PRO A O 1
ATOM 767 N N . ALA A 1 95 ? 3.708 -36.916 -31.492 1.00 54.06 95 ALA A N 1
ATOM 768 C CA . ALA A 1 95 ? 4.643 -36.072 -32.216 1.00 54.06 95 ALA A CA 1
ATOM 769 C C . ALA A 1 95 ? 4.599 -34.688 -31.564 1.00 54.06 95 ALA A C 1
ATOM 771 O O . ALA A 1 95 ? 3.547 -34.045 -31.530 1.00 54.06 95 ALA A O 1
ATOM 772 N N . VAL A 1 96 ? 5.718 -34.257 -30.984 1.00 53.88 96 VAL A N 1
ATOM 773 C CA . VAL A 1 96 ? 5.835 -32.923 -30.402 1.00 53.88 96 VAL A CA 1
ATOM 774 C C . VAL A 1 96 ? 5.668 -31.939 -31.553 1.00 53.88 96 VAL A C 1
ATOM 776 O O . VAL A 1 96 ? 6.598 -31.683 -32.313 1.00 53.88 96 VAL A O 1
ATOM 779 N N . VAL A 1 97 ? 4.456 -31.412 -31.723 1.00 60.41 97 VAL A N 1
ATOM 780 C CA . VAL A 1 97 ? 4.193 -30.357 -32.698 1.00 60.41 97 VAL A CA 1
ATOM 781 C C . VAL A 1 97 ? 4.850 -29.094 -32.155 1.00 60.41 97 VAL A C 1
ATOM 783 O O . VAL A 1 97 ? 4.287 -28.383 -31.320 1.00 60.41 97 VAL A O 1
ATOM 786 N N . ILE A 1 98 ? 6.076 -28.828 -32.603 1.00 67.12 98 ILE A N 1
ATOM 787 C CA . ILE A 1 98 ? 6.786 -27.590 -32.289 1.00 67.12 98 ILE A CA 1
ATOM 788 C C . ILE A 1 98 ? 5.998 -26.446 -32.929 1.00 67.12 98 ILE A C 1
ATOM 790 O O . ILE A 1 98 ? 6.013 -26.260 -34.147 1.00 67.12 98 ILE A O 1
ATOM 794 N N . LYS A 1 99 ? 5.281 -25.674 -32.105 1.00 72.38 99 LYS A N 1
ATOM 795 C CA . LYS A 1 99 ? 4.551 -24.496 -32.579 1.00 72.38 99 LYS A CA 1
ATOM 796 C C . LYS A 1 99 ? 5.560 -23.466 -33.115 1.00 72.38 99 LYS A C 1
ATOM 798 O O . LYS A 1 99 ? 6.499 -23.112 -32.397 1.00 72.38 99 LYS A O 1
ATOM 803 N N . PRO A 1 100 ? 5.383 -22.957 -34.344 1.00 78.12 100 PRO A N 1
ATOM 804 C CA . PRO A 1 100 ? 6.277 -21.958 -34.916 1.00 78.12 100 PRO A CA 1
ATOM 805 C C . PRO A 1 100 ? 6.334 -20.681 -34.072 1.00 78.12 100 PRO A C 1
ATOM 807 O O . PRO A 1 100 ? 5.349 -20.271 -33.450 1.00 78.12 100 PRO A O 1
ATOM 810 N N . LYS A 1 101 ? 7.478 -19.985 -34.110 1.00 75.88 101 LYS A N 1
ATOM 811 C CA . LYS A 1 101 ? 7.589 -18.628 -33.552 1.00 75.88 101 LYS A CA 1
ATOM 812 C C . LYS A 1 101 ? 6.605 -17.683 -34.259 1.00 75.88 101 LYS A C 1
ATOM 814 O O . LYS A 1 101 ? 6.385 -17.783 -35.461 1.00 75.88 101 LYS A O 1
ATOM 819 N N . ARG A 1 102 ? 6.074 -16.706 -33.518 1.00 80.62 102 ARG A N 1
ATOM 820 C CA . ARG A 1 102 ? 4.967 -15.807 -33.909 1.00 80.62 102 ARG A CA 1
ATOM 821 C C . ARG A 1 102 ? 5.071 -15.199 -35.326 1.00 80.62 102 ARG A C 1
ATOM 823 O O . ARG A 1 102 ? 4.081 -15.173 -36.048 1.00 80.62 102 ARG A O 1
ATOM 830 N N . ASN A 1 103 ? 6.257 -14.740 -35.732 1.00 83.12 103 ASN A N 1
ATOM 831 C CA . ASN A 1 103 ? 6.491 -14.116 -37.046 1.00 83.12 103 ASN A CA 1
ATOM 832 C C . ASN A 1 103 ? 7.023 -15.081 -38.126 1.00 83.12 103 ASN A C 1
ATOM 834 O O . ASN A 1 103 ? 7.328 -14.628 -39.226 1.00 83.12 103 ASN A O 1
ATOM 838 N N . LYS A 1 104 ? 7.183 -16.379 -37.835 1.00 84.94 104 LYS A N 1
ATOM 839 C CA . LYS A 1 104 ? 7.625 -17.365 -38.832 1.00 84.94 104 LYS A CA 1
ATOM 840 C C . LYS A 1 104 ? 6.467 -17.761 -39.757 1.00 84.94 104 LYS A C 1
ATOM 842 O O . LYS A 1 104 ? 5.307 -17.606 -39.359 1.00 84.94 104 LYS A O 1
ATOM 847 N N . PRO A 1 105 ? 6.768 -18.250 -40.974 1.00 84.19 105 PRO A N 1
ATOM 848 C CA . PRO A 1 105 ? 5.753 -18.758 -41.885 1.00 84.19 105 PRO A CA 1
ATOM 849 C C . PRO A 1 105 ? 4.905 -19.832 -41.210 1.00 84.19 105 PRO A C 1
ATOM 851 O O . PRO A 1 105 ? 5.415 -20.670 -40.462 1.00 84.19 105 PRO A O 1
ATOM 854 N N . CYS A 1 106 ? 3.604 -19.780 -41.458 1.00 81.44 106 CYS A N 1
ATOM 855 C CA . CYS A 1 106 ? 2.684 -20.776 -40.953 1.00 81.44 106 CYS A CA 1
ATOM 856 C C . CYS A 1 106 ? 2.935 -22.145 -41.619 1.00 81.44 106 CYS A C 1
ATOM 858 O O . CYS A 1 106 ? 2.962 -22.215 -42.848 1.00 81.44 106 CYS A O 1
ATOM 860 N N . PRO A 1 107 ? 3.022 -23.247 -40.849 1.00 79.06 107 PRO A N 1
ATOM 861 C CA . PRO A 1 107 ? 3.185 -24.602 -41.382 1.00 79.06 107 PRO A CA 1
ATOM 862 C C . PRO A 1 107 ? 1.947 -25.088 -42.149 1.00 79.06 107 PRO A C 1
ATOM 864 O O . PRO A 1 107 ? 2.001 -26.105 -42.823 1.00 79.06 107 PRO A O 1
ATOM 867 N N . CYS A 1 108 ? 0.845 -24.339 -42.088 1.00 77.25 108 CYS A N 1
ATOM 868 C CA . CYS A 1 108 ? -0.367 -24.552 -42.868 1.00 77.25 108 CYS A CA 1
ATOM 869 C C . CYS A 1 108 ? -0.221 -24.243 -44.373 1.00 77.25 108 CYS A C 1
ATOM 871 O O . CYS A 1 108 ? -1.189 -24.390 -45.107 1.00 77.25 108 CYS A O 1
ATOM 873 N N . GLY A 1 109 ? 0.940 -23.757 -44.834 1.00 69.06 109 GLY A N 1
ATOM 874 C CA . GLY A 1 109 ? 1.224 -23.556 -46.263 1.00 69.06 109 GLY A CA 1
ATOM 875 C C . GLY A 1 109 ? 0.668 -22.267 -46.881 1.00 69.06 109 GLY A C 1
ATOM 876 O O . GLY A 1 109 ? 0.966 -21.967 -48.028 1.00 69.06 109 GLY A O 1
ATOM 877 N N . ASN A 1 110 ? -0.065 -21.443 -46.126 1.00 73.75 110 ASN A N 1
ATOM 878 C CA . ASN A 1 110 ? -0.710 -20.224 -46.643 1.00 73.75 110 ASN A CA 1
ATOM 879 C C . ASN A 1 110 ? 0.236 -19.026 -46.881 1.00 73.75 110 ASN A C 1
ATOM 881 O O . ASN A 1 110 ? -0.229 -17.920 -47.141 1.00 73.75 110 ASN A O 1
ATOM 885 N N . GLY A 1 111 ? 1.552 -19.184 -46.696 1.00 76.50 111 GLY A N 1
ATOM 886 C CA . GLY A 1 111 ? 2.549 -18.113 -46.877 1.00 76.50 111 GLY A CA 1
ATOM 887 C C . GLY A 1 111 ? 2.509 -16.959 -45.855 1.00 76.50 111 GLY A C 1
ATOM 888 O O . GLY A 1 111 ? 3.442 -16.162 -45.799 1.00 76.50 111 GLY A O 1
ATOM 889 N N . LYS A 1 112 ? 1.472 -16.868 -45.011 1.00 81.12 112 LYS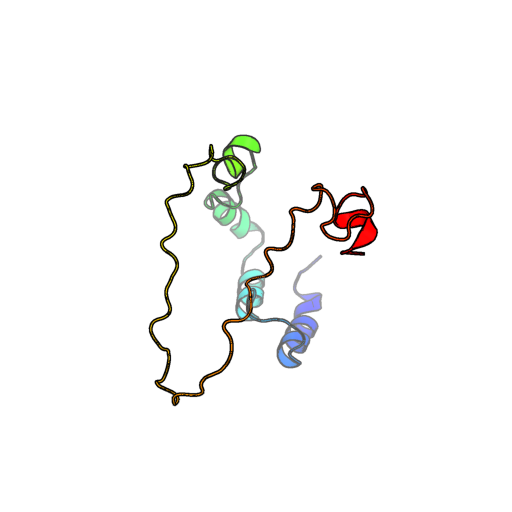 A N 1
ATOM 890 C CA . LYS A 1 112 ? 1.307 -15.830 -43.973 1.00 81.12 112 LYS A CA 1
ATOM 891 C C . LYS A 1 112 ? 2.062 -16.152 -42.677 1.00 81.12 112 LYS A C 1
ATOM 893 O O . LYS A 1 112 ? 2.422 -17.304 -42.411 1.00 81.12 112 LYS A O 1
ATOM 898 N N . LYS A 1 113 ? 2.287 -15.132 -41.836 1.00 83.56 113 LYS A N 1
ATOM 899 C CA . LYS A 1 113 ? 2.929 -15.290 -40.516 1.00 83.56 113 LYS A CA 1
ATOM 900 C C . LYS A 1 113 ? 2.022 -16.078 -39.567 1.00 83.56 113 LYS A C 1
ATOM 902 O O . LYS A 1 113 ? 0.806 -15.908 -39.574 1.00 83.56 113 LYS A O 1
ATOM 907 N N . TYR A 1 114 ? 2.612 -16.891 -38.690 1.00 86.88 114 TYR A N 1
ATOM 908 C CA . TYR A 1 114 ? 1.872 -17.758 -37.763 1.00 86.88 114 TYR A CA 1
ATOM 909 C C . TYR A 1 114 ? 0.848 -17.000 -36.892 1.00 86.88 114 TYR A C 1
ATOM 911 O O . TYR A 1 114 ? -0.265 -17.484 -36.699 1.00 86.88 114 TYR A O 1
ATOM 919 N N . LYS A 1 115 ? 1.187 -15.785 -36.437 1.00 81.44 115 LYS A N 1
ATOM 920 C CA . LYS A 1 115 ? 0.309 -14.909 -35.634 1.00 81.44 115 LYS A CA 1
ATOM 921 C C . LYS A 1 115 ? -0.955 -14.420 -36.337 1.00 81.44 115 LYS A C 1
ATOM 923 O O . LYS A 1 115 ? -1.866 -13.975 -35.667 1.00 81.44 115 LYS A O 1
ATOM 928 N N . GLU A 1 116 ? -0.949 -14.381 -37.663 1.00 80.12 116 GLU A N 1
ATOM 929 C CA . GLU A 1 116 ? -2.037 -13.791 -38.449 1.00 80.12 116 GLU A CA 1
ATOM 930 C C . GLU A 1 116 ? -3.068 -14.841 -38.862 1.00 80.12 116 GLU A C 1
ATOM 932 O O . GLU A 1 116 ? -4.181 -14.483 -39.222 1.00 80.12 116 GLU A O 1
ATOM 937 N N . TYR A 1 117 ? -2.700 -16.126 -38.845 1.00 81.75 117 TYR A N 1
ATOM 938 C CA . TYR A 1 117 ? -3.523 -17.185 -39.430 1.00 81.75 117 TYR A CA 1
ATOM 939 C C . TYR A 1 117 ? -3.845 -18.332 -38.463 1.00 81.75 117 TYR A C 1
ATOM 941 O O . TYR A 1 117 ? -4.994 -18.737 -38.355 1.00 81.75 117 TYR A O 1
ATOM 949 N N . CYS A 1 118 ? -2.855 -18.859 -37.735 1.00 80.94 118 CYS A N 1
ATOM 950 C CA . CYS A 1 118 ? -3.048 -20.029 -36.860 1.00 80.94 118 CYS A CA 1
ATOM 951 C C . CYS A 1 118 ? -3.128 -19.695 -35.367 1.00 80.94 118 CYS A C 1
ATOM 953 O O . CYS A 1 118 ? -3.288 -20.597 -34.546 1.00 80.94 118 CYS A O 1
ATOM 955 N N . ARG A 1 119 ? -2.972 -18.424 -34.999 1.00 68.94 119 ARG A N 1
ATOM 956 C CA . ARG A 1 119 ? -3.089 -17.959 -33.617 1.00 68.94 119 ARG A CA 1
ATOM 957 C C . ARG A 1 119 ? -3.806 -16.603 -33.587 1.00 68.94 119 ARG A C 1
ATOM 959 O O . ARG A 1 119 ? -3.111 -15.613 -33.346 1.00 68.94 119 ARG A O 1
ATOM 966 N N . PRO A 1 120 ? -5.114 -16.559 -33.915 1.00 57.03 120 PRO A N 1
ATOM 967 C CA . PRO A 1 120 ? -5.917 -15.360 -33.691 1.00 57.03 120 PRO A CA 1
ATOM 968 C C . PRO A 1 120 ? -5.822 -14.908 -32.227 1.00 57.03 120 PRO A C 1
ATOM 970 O O . PRO A 1 120 ? -5.671 -15.785 -31.340 1.00 57.03 120 PRO A O 1
#

pLDDT: mean 74.89, std 15.83, range [37.19, 96.88]

Foldseek 3Di:
DQPPPCLVVVVVCVVVVVDDPPPPHNVNVVVVNPDDPVNPPVVLVPDPVNDDDPDPCVVCCPPPVNPPDPPPPPPPPPPPPPDDDDDDDPDDDPDPPPQDDQQDQDPVPPRGGCVVPVND

Sequence (120 aa):
MELTEFTADIRQAYNDGLVLKFFIGYDDIERALKQSKEATPSKLESNVTYQYIGDTVEEIRWWACFQESQEPSARKPRINSQAKPESETQGRVPAVVIKPKRNKPCPCGNGKKYKEYCRP

Radius of gyration: 28.82 Å; chains: 1; bounding box: 41×68×66 Å

Secondary structure (DSSP, 8-state):
--TTTTHHHHHHHHHTT-S-TTT--HHHHHHHHHS-GGGHHHHHHT-GGGS--S-HHHHHTTSTTTS-------------------------PPP---PPPTTSBPTTSSSSBHHHHT--